Protein AF-L1P0Y5-F1 (afdb_monomer)

Secondary structure (DSSP, 8-state):
----------PPPPEEEE-SS-EEEPPPGGGGGGTT-HHHHHHHHHHHHHHHHH---TTTS---

pLDDT: mean 75.36, std 15.7, range [36.75, 94.38]

Foldseek 3Di:
DDDPPPPPVPDPFDWPDDDPVDTHTDPDPCVVVCPPPPVVVVVVVVVVVVCVVPNDDPVPPPDD

Sequence (64 aa):
MTTKQNKQVQKPLKVQEETPYYILMEPDPSLDLYTDHPYFVEKLARAKETIKRVGLPKKFSSTR

Mean predicted aligned error: 12.13 Å

Structure (mmCIF, N/CA/C/O backbone):
data_AF-L1P0Y5-F1
#
_entry.id   AF-L1P0Y5-F1
#
loop_
_atom_site.group_PDB
_atom_site.id
_atom_site.type_symbol
_atom_site.label_atom_id
_atom_site.label_alt_id
_atom_site.label_comp_id
_atom_site.label_asym_id
_atom_site.label_entity_id
_atom_site.label_seq_id
_atom_site.pdbx_PDB_ins_code
_atom_site.Cartn_x
_atom_site.Cartn_y
_atom_site.Cartn_z
_atom_site.occupancy
_atom_site.B_iso_or_equiv
_atom_site.auth_seq_id
_atom_site.auth_comp_id
_atom_site.auth_asym_id
_atom_site.auth_atom_id
_atom_site.pdbx_PDB_model_num
ATOM 1 N N . MET A 1 1 ? 42.844 5.466 -10.475 1.00 36.75 1 MET A N 1
ATOM 2 C CA . MET A 1 1 ? 42.353 6.848 -10.312 1.00 36.75 1 MET A CA 1
ATOM 3 C C . MET A 1 1 ? 40.842 6.848 -10.499 1.00 36.75 1 MET A C 1
ATOM 5 O O . MET A 1 1 ? 40.378 6.432 -11.550 1.00 36.75 1 MET A O 1
ATOM 9 N N . THR A 1 2 ? 40.149 7.237 -9.424 1.00 41.41 2 THR A N 1
ATOM 10 C CA . THR A 1 2 ? 38.767 7.752 -9.319 1.00 41.41 2 THR A CA 1
ATOM 11 C C . THR A 1 2 ? 37.581 6.883 -9.768 1.00 41.41 2 THR A C 1
ATOM 13 O O . THR A 1 2 ? 37.003 7.028 -10.842 1.00 41.41 2 THR A O 1
ATOM 16 N N . THR A 1 3 ? 37.116 6.066 -8.819 1.00 43.41 3 THR A N 1
ATOM 17 C CA . THR A 1 3 ? 35.751 5.534 -8.728 1.00 43.41 3 THR A CA 1
ATOM 18 C C . THR A 1 3 ? 34.747 6.693 -8.738 1.00 43.41 3 THR A C 1
ATOM 20 O O . THR A 1 3 ? 34.755 7.534 -7.837 1.00 43.41 3 THR A O 1
ATOM 23 N N . LYS A 1 4 ? 33.888 6.768 -9.761 1.00 49.84 4 LYS A N 1
ATOM 24 C CA . LYS A 1 4 ? 32.800 7.754 -9.834 1.00 49.84 4 LYS A CA 1
ATOM 25 C C . LYS A 1 4 ? 31.753 7.403 -8.777 1.00 49.84 4 LYS A C 1
ATOM 27 O O . LYS A 1 4 ? 30.911 6.537 -8.995 1.00 49.84 4 LYS A O 1
ATOM 32 N N . GLN A 1 5 ? 31.821 8.051 -7.617 1.00 50.25 5 GLN A N 1
ATOM 33 C CA . GLN A 1 5 ? 30.726 8.030 -6.656 1.00 50.25 5 GLN A CA 1
A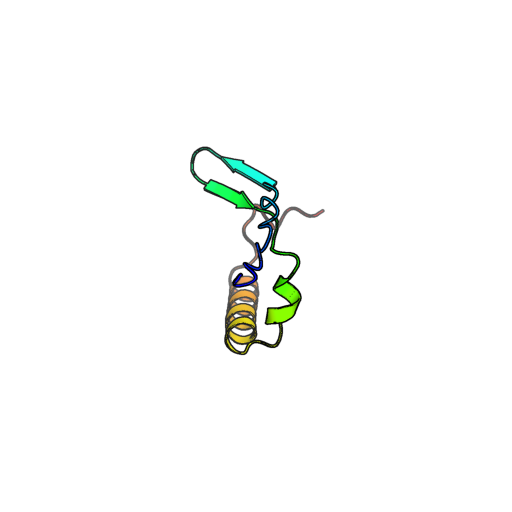TOM 34 C C . GLN A 1 5 ? 29.544 8.776 -7.280 1.00 50.25 5 GLN A C 1
ATOM 36 O O . GLN A 1 5 ? 29.520 10.006 -7.304 1.00 50.25 5 GLN A O 1
ATOM 41 N N . ASN A 1 6 ? 28.565 8.033 -7.798 1.00 47.44 6 ASN A N 1
ATOM 42 C CA . ASN A 1 6 ? 27.227 8.564 -8.016 1.00 47.44 6 ASN A CA 1
ATOM 43 C C . ASN A 1 6 ? 26.670 8.932 -6.638 1.00 47.44 6 ASN A C 1
ATOM 45 O O . ASN A 1 6 ? 26.066 8.106 -5.958 1.00 47.44 6 ASN A O 1
ATOM 49 N N . LYS A 1 7 ? 26.911 10.172 -6.198 1.00 48.34 7 LYS A N 1
ATOM 50 C CA . LYS A 1 7 ? 26.114 10.793 -5.145 1.00 48.34 7 LYS A CA 1
ATOM 51 C C . LYS A 1 7 ? 24.697 10.882 -5.699 1.00 48.34 7 LYS A C 1
ATOM 53 O O . LYS A 1 7 ? 24.357 11.846 -6.379 1.00 48.34 7 LYS A O 1
ATOM 58 N N . GLN A 1 8 ? 23.882 9.861 -5.440 1.00 52.56 8 GLN A N 1
ATOM 59 C CA . GLN A 1 8 ? 22.441 10.040 -5.388 1.00 52.56 8 GLN A CA 1
ATOM 60 C C . GLN A 1 8 ? 22.220 11.145 -4.362 1.00 52.56 8 GLN A C 1
ATOM 62 O O . GLN A 1 8 ? 22.342 10.937 -3.157 1.00 52.56 8 GLN A O 1
ATOM 67 N N . VAL A 1 9 ? 22.012 12.360 -4.859 1.00 50.25 9 VAL A N 1
ATOM 68 C CA . VAL A 1 9 ? 21.528 13.470 -4.058 1.00 50.25 9 VAL A CA 1
ATOM 69 C C . VAL A 1 9 ? 20.137 13.032 -3.624 1.00 50.25 9 VAL A C 1
ATOM 71 O O . VAL A 1 9 ? 19.180 13.178 -4.381 1.00 50.25 9 VAL A O 1
ATOM 74 N N . GLN A 1 10 ? 20.039 12.402 -2.451 1.00 56.47 10 GLN A N 1
ATOM 75 C CA . GLN A 1 10 ? 18.770 12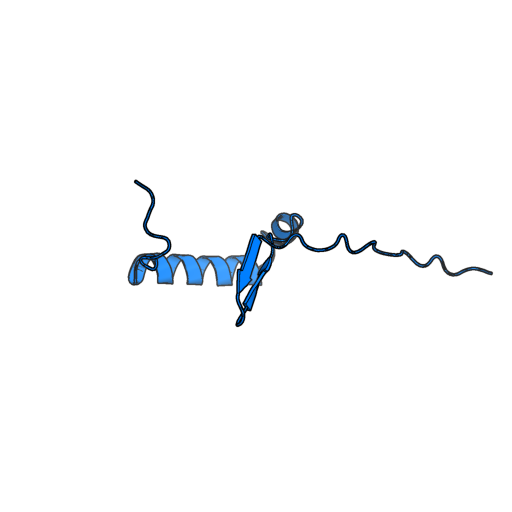.235 -1.760 1.00 56.47 10 GLN A CA 1
ATOM 76 C C . GLN A 1 10 ? 18.250 13.650 -1.548 1.00 56.47 10 GLN A C 1
ATOM 78 O O . GLN A 1 10 ? 18.717 14.375 -0.669 1.00 56.47 10 GLN A O 1
ATOM 83 N N . LYS A 1 11 ? 17.350 14.090 -2.431 1.00 61.88 11 LYS A N 1
ATOM 84 C CA . LYS A 1 11 ? 16.563 15.286 -2.165 1.00 61.88 11 LYS A CA 1
ATOM 85 C C . LYS A 1 11 ? 15.874 15.032 -0.823 1.00 61.88 11 LYS A C 1
ATOM 87 O O . LYS A 1 11 ? 15.318 13.944 -0.658 1.00 61.88 11 LYS A O 1
ATOM 92 N N . PRO A 1 12 ? 15.944 15.966 0.135 1.00 63.44 12 PRO A N 1
ATOM 93 C CA . PRO A 1 12 ? 15.252 15.785 1.399 1.00 63.44 12 PRO A CA 1
ATOM 94 C C . PRO A 1 12 ? 13.766 15.562 1.096 1.00 63.44 12 PRO A C 1
ATOM 96 O O . PRO A 1 12 ? 13.146 16.376 0.410 1.00 63.44 12 PRO A O 1
ATOM 99 N N . LEU A 1 13 ? 13.238 14.414 1.533 1.00 69.56 13 LEU A N 1
ATOM 100 C CA . LEU A 1 13 ? 11.821 14.082 1.413 1.00 69.56 13 LEU A CA 1
ATOM 101 C C . LEU A 1 13 ? 11.025 15.193 2.095 1.00 69.56 13 LEU A C 1
ATOM 103 O O . LEU A 1 13 ? 11.282 15.540 3.249 1.00 69.56 13 LEU A O 1
ATOM 107 N N . LYS A 1 14 ? 10.098 15.796 1.355 1.00 77.94 14 LYS A N 1
ATOM 108 C CA . LYS A 1 14 ? 9.317 16.919 1.856 1.00 77.94 14 LYS A CA 1
ATOM 109 C C . LYS A 1 14 ? 8.300 16.402 2.869 1.00 77.94 14 LYS A C 1
ATOM 111 O O . LYS A 1 14 ? 7.582 15.443 2.600 1.00 77.94 14 LYS A O 1
ATOM 116 N N . VAL A 1 15 ? 8.267 17.012 4.047 1.00 81.06 15 VAL A N 1
ATOM 117 C CA . VAL A 1 15 ? 7.339 16.638 5.119 1.00 81.06 15 VAL A CA 1
ATOM 118 C C . VAL A 1 15 ? 5.967 17.248 4.821 1.00 81.06 15 VAL A C 1
ATOM 120 O O . VAL A 1 15 ? 5.871 18.448 4.569 1.00 81.06 15 VAL A O 1
ATOM 123 N N . GLN A 1 16 ? 4.920 16.420 4.817 1.00 81.88 16 GLN A N 1
ATOM 124 C CA . GLN A 1 16 ? 3.524 16.862 4.717 1.00 81.88 16 GLN A CA 1
ATOM 125 C C . GLN A 1 16 ? 2.947 17.207 6.089 1.00 81.88 16 GLN A C 1
ATOM 127 O O . GLN A 1 16 ? 2.252 18.208 6.227 1.00 81.88 16 GLN A O 1
ATOM 132 N N . GLU A 1 17 ? 3.229 16.380 7.096 1.00 83.62 17 GLU A N 1
ATOM 133 C CA . GLU A 1 17 ? 2.715 16.551 8.452 1.00 83.62 17 GLU A CA 1
ATOM 134 C C . GLU A 1 17 ? 3.744 16.032 9.454 1.00 83.62 17 GLU A C 1
ATOM 136 O O . GLU A 1 17 ? 4.347 14.980 9.252 1.00 83.62 17 GLU A O 1
ATOM 141 N N . GLU A 1 18 ? 3.936 16.753 10.550 1.00 84.75 18 GLU A N 1
ATOM 142 C CA . GLU A 1 18 ? 4.800 16.329 11.643 1.00 84.75 18 GLU A CA 1
ATOM 143 C C . GLU A 1 18 ? 4.003 16.362 12.942 1.00 84.75 18 GLU A C 1
ATOM 145 O O . GLU A 1 18 ? 3.400 17.372 13.306 1.00 84.75 18 GLU A O 1
ATOM 150 N N . THR A 1 19 ? 3.983 15.230 13.633 1.00 85.44 19 THR A N 1
ATOM 151 C CA . THR A 1 19 ? 3.397 15.087 14.964 1.00 85.44 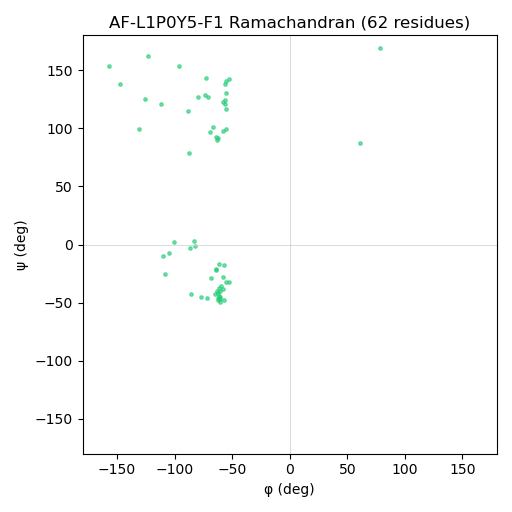19 THR A CA 1
ATOM 152 C C . THR A 1 19 ? 4.470 14.558 15.915 1.00 85.44 19 THR A C 1
ATOM 154 O O . THR A 1 19 ? 5.439 13.948 15.460 1.00 85.44 19 THR A O 1
ATOM 157 N N . PRO A 1 20 ? 4.297 14.682 17.243 1.00 92.06 20 PRO A N 1
ATOM 158 C CA . PRO A 1 20 ? 5.246 14.113 18.205 1.00 92.06 20 PRO A CA 1
ATOM 159 C C . PRO A 1 20 ? 5.464 12.597 18.072 1.00 92.06 20 PRO A C 1
ATOM 161 O O . PRO A 1 20 ? 6.433 12.070 18.609 1.00 92.06 20 PRO A O 1
ATOM 164 N N . TYR A 1 21 ? 4.554 11.886 17.397 1.00 88.94 21 TYR A N 1
ATOM 165 C CA . TYR A 1 21 ? 4.564 10.426 17.297 1.00 88.94 21 TYR A CA 1
ATOM 166 C C . TYR A 1 21 ? 4.957 9.910 15.910 1.00 88.94 21 TYR A C 1
ATOM 168 O O . TYR A 1 21 ? 5.409 8.772 15.794 1.00 88.94 21 TYR A O 1
ATOM 176 N N . TYR A 1 22 ? 4.756 10.702 14.854 1.00 84.06 22 TYR A N 1
ATOM 177 C CA . TYR A 1 22 ? 5.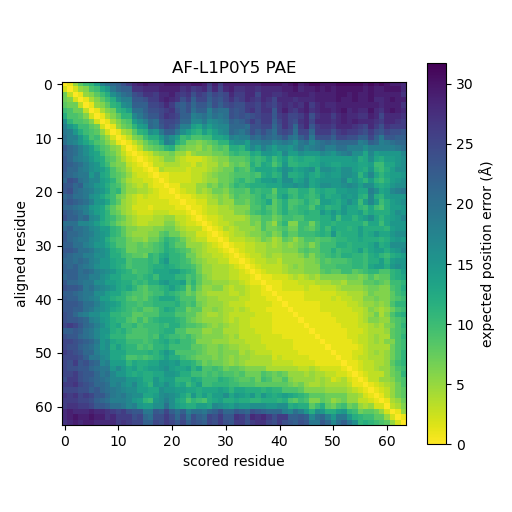062 10.307 13.481 1.00 84.06 22 TYR A CA 1
ATOM 178 C C . TYR A 1 22 ? 5.282 11.513 12.565 1.00 84.06 22 TYR A C 1
ATOM 180 O O . TYR A 1 22 ? 4.692 12.576 12.760 1.00 84.06 22 TYR A O 1
ATOM 188 N N . ILE A 1 23 ? 6.071 11.290 11.511 1.00 84.06 23 ILE A N 1
ATOM 189 C CA . ILE A 1 23 ? 6.285 12.228 10.407 1.00 84.06 23 ILE A CA 1
ATOM 190 C C . ILE A 1 23 ? 5.651 11.628 9.152 1.00 84.06 23 ILE A C 1
ATOM 192 O O . ILE A 1 23 ? 6.010 10.529 8.724 1.00 84.06 23 ILE A O 1
ATOM 196 N N . LEU A 1 24 ? 4.695 12.341 8.570 1.00 83.69 24 LEU A N 1
ATOM 197 C CA . LEU A 1 24 ? 4.106 12.030 7.278 1.00 83.69 24 LEU A CA 1
ATOM 198 C C . LEU A 1 24 ? 4.941 12.716 6.190 1.00 83.69 24 LEU A C 1
ATOM 200 O O . LEU A 1 24 ? 5.007 13.944 6.126 1.00 83.69 24 LEU A O 1
ATOM 204 N N . MET A 1 25 ? 5.588 11.930 5.334 1.00 85.31 25 MET A N 1
ATOM 205 C CA . MET A 1 25 ? 6.366 12.446 4.203 1.00 85.31 25 MET A CA 1
ATOM 206 C C . MET A 1 25 ? 5.537 12.437 2.920 1.00 85.31 25 MET A C 1
ATOM 208 O O . MET A 1 25 ? 4.634 11.612 2.763 1.00 85.31 25 MET A O 1
ATOM 212 N N . GLU A 1 26 ? 5.871 13.329 1.986 1.00 81.44 26 GLU A N 1
ATOM 213 C CA . GLU A 1 26 ? 5.367 13.248 0.619 1.00 81.44 26 GLU A CA 1
ATOM 214 C C . GLU A 1 26 ? 5.714 11.872 0.020 1.00 81.44 26 GLU A C 1
ATOM 216 O O . GLU A 1 26 ? 6.829 11.373 0.225 1.00 81.44 26 GLU A O 1
ATOM 221 N N . PRO A 1 27 ? 4.775 11.243 -0.712 1.00 76.06 27 PRO A N 1
ATOM 222 C CA . PRO A 1 27 ? 5.061 10.018 -1.444 1.00 76.06 27 PRO A CA 1
ATOM 223 C C . PRO A 1 27 ? 6.243 10.226 -2.394 1.00 76.06 27 PRO A C 1
ATOM 225 O O . PRO A 1 27 ? 6.349 11.276 -3.029 1.00 76.06 27 PRO A O 1
ATOM 228 N N . ASP A 1 28 ? 7.117 9.224 -2.512 1.00 77.06 28 ASP A N 1
ATOM 229 C CA . ASP A 1 28 ? 8.211 9.267 -3.486 1.00 77.06 28 ASP A CA 1
ATOM 230 C C . ASP A 1 28 ? 7.616 9.439 -4.895 1.00 77.06 28 ASP A C 1
ATOM 232 O O . ASP A 1 28 ? 6.812 8.602 -5.308 1.00 77.06 28 ASP A O 1
ATOM 236 N N . PRO A 1 29 ? 7.984 10.488 -5.655 1.00 75.00 29 PRO A N 1
ATOM 237 C CA . PRO A 1 29 ? 7.473 10.695 -7.011 1.00 75.00 29 PRO A CA 1
ATOM 238 C C . PRO A 1 29 ? 7.850 9.556 -7.968 1.00 75.00 29 PRO A C 1
ATOM 240 O O . PRO A 1 29 ? 7.252 9.408 -9.027 1.00 75.00 29 PRO A O 1
ATOM 243 N N . SER A 1 30 ? 8.829 8.733 -7.596 1.00 78.44 30 SER A N 1
ATOM 244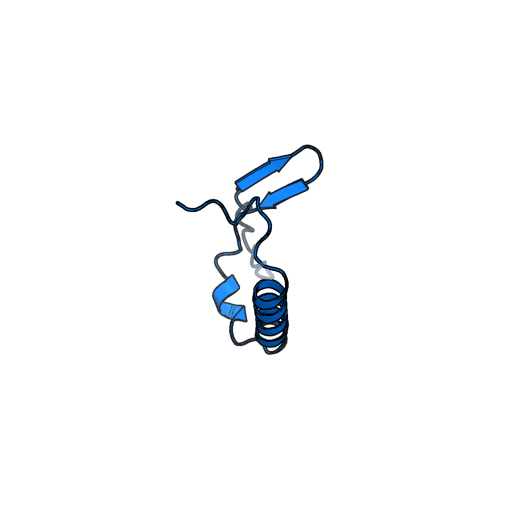 C CA . SER A 1 30 ? 9.254 7.549 -8.337 1.00 78.44 30 SER A CA 1
ATOM 245 C C . SER A 1 30 ? 8.385 6.321 -8.040 1.00 78.44 30 SER A C 1
ATOM 247 O O . SER A 1 30 ? 8.683 5.246 -8.559 1.00 78.44 30 SER A O 1
ATOM 249 N N . LEU A 1 31 ? 7.326 6.441 -7.218 1.00 72.75 31 LEU A N 1
ATOM 250 C CA . LEU A 1 31 ? 6.432 5.323 -6.882 1.00 72.75 31 LEU A CA 1
ATOM 251 C C . LEU A 1 31 ? 5.838 4.663 -8.129 1.00 72.75 31 LEU A C 1
ATOM 253 O O . LEU A 1 31 ? 5.628 3.451 -8.134 1.00 72.75 31 LEU A O 1
ATOM 257 N N . ASP A 1 32 ? 5.607 5.453 -9.178 1.00 76.81 32 ASP A N 1
ATOM 258 C CA . ASP A 1 32 ? 5.052 4.985 -10.446 1.00 76.81 32 ASP A CA 1
ATOM 259 C C . ASP A 1 32 ? 5.913 3.885 -11.083 1.00 76.81 32 ASP A C 1
ATOM 261 O O . ASP A 1 32 ? 5.373 2.988 -11.723 1.00 76.81 32 ASP A O 1
ATOM 265 N N . LEU A 1 33 ? 7.227 3.860 -10.824 1.00 78.62 33 LEU A N 1
ATOM 266 C CA . LEU A 1 33 ? 8.133 2.801 -11.294 1.00 78.62 33 LEU A CA 1
ATOM 267 C C . LEU A 1 33 ? 7.811 1.423 -10.700 1.00 78.62 33 LEU A C 1
ATOM 269 O O . LEU A 1 33 ? 8.218 0.401 -11.249 1.00 78.62 33 LEU A O 1
ATOM 273 N N . TYR A 1 34 ? 7.105 1.385 -9.571 1.00 76.19 34 TYR A N 1
ATOM 274 C CA . TYR A 1 34 ? 6.744 0.153 -8.875 1.00 76.19 34 TYR A CA 1
ATOM 275 C C . TYR A 1 34 ? 5.303 -0.280 -9.144 1.00 76.19 34 TYR A C 1
ATOM 277 O O . TYR A 1 34 ? 4.874 -1.291 -8.590 1.00 76.19 34 TYR A O 1
ATOM 285 N N . THR A 1 35 ? 4.555 0.439 -9.988 1.00 78.06 35 THR A N 1
ATOM 286 C CA . THR A 1 35 ? 3.158 0.096 -10.305 1.00 78.06 35 THR A CA 1
ATOM 287 C C . THR A 1 35 ? 3.020 -1.294 -10.921 1.00 78.06 35 THR A C 1
ATOM 289 O O . THR A 1 35 ? 2.096 -2.017 -10.553 1.00 78.06 35 THR A O 1
ATOM 292 N N . ASP A 1 36 ? 3.986 -1.706 -11.745 1.00 81.56 36 ASP A N 1
ATOM 293 C CA . ASP A 1 36 ? 4.032 -3.036 -12.368 1.00 81.56 36 ASP A CA 1
ATOM 294 C C . ASP A 1 36 ? 4.709 -4.103 -11.490 1.00 81.56 36 ASP A C 1
ATOM 296 O O . ASP A 1 36 ? 4.770 -5.281 -11.850 1.00 81.56 36 ASP A O 1
ATOM 300 N N . HIS A 1 37 ? 5.233 -3.725 -10.320 1.00 85.94 37 HIS A N 1
ATOM 301 C CA . HIS A 1 37 ? 5.895 -4.674 -9.438 1.00 85.94 37 HIS A CA 1
ATOM 302 C C . HIS A 1 37 ? 4.850 -5.623 -8.821 1.00 85.94 37 HIS A C 1
ATOM 304 O O . HIS A 1 37 ? 3.902 -5.158 -8.179 1.00 85.94 37 HIS A O 1
ATOM 310 N N . PRO A 1 38 ? 5.014 -6.956 -8.926 1.00 84.69 38 PRO A N 1
ATOM 311 C CA . PRO A 1 38 ? 3.964 -7.916 -8.568 1.00 84.69 38 PRO A CA 1
ATOM 312 C C . PRO A 1 38 ? 3.500 -7.779 -7.112 1.00 84.69 38 PRO A C 1
ATOM 314 O O . PRO A 1 38 ? 2.305 -7.809 -6.822 1.00 84.69 38 PRO A O 1
ATOM 317 N N . TYR A 1 39 ? 4.434 -7.511 -6.194 1.00 86.12 39 TYR A N 1
ATOM 318 C CA . TYR A 1 39 ? 4.108 -7.282 -4.785 1.00 86.12 39 TYR A CA 1
ATOM 319 C C . TYR A 1 39 ? 3.334 -5.983 -4.533 1.00 86.12 39 TYR A C 1
ATOM 321 O O . TYR A 1 39 ? 2.594 -5.893 -3.553 1.00 86.12 39 TYR A O 1
ATOM 329 N N . PHE A 1 40 ? 3.523 -4.957 -5.366 1.00 85.31 40 PHE A N 1
ATOM 330 C CA . PHE A 1 40 ? 2.780 -3.707 -5.237 1.00 85.31 40 PHE A CA 1
ATOM 331 C C . PHE A 1 40 ? 1.328 -3.912 -5.670 1.00 85.31 40 PHE A C 1
ATOM 333 O O . PHE A 1 40 ? 0.415 -3.553 -4.927 1.00 85.31 40 PHE A O 1
ATOM 340 N N . VAL A 1 41 ? 1.117 -4.581 -6.808 1.00 86.12 41 VAL A N 1
ATOM 341 C CA . VAL A 1 41 ? -0.215 -4.919 -7.331 1.00 86.12 41 VAL A CA 1
ATOM 342 C C . VAL A 1 41 ? -1.019 -5.742 -6.322 1.00 86.12 41 VAL A C 1
ATOM 344 O O . VAL A 1 41 ? -2.160 -5.390 -6.016 1.00 86.12 41 VAL A O 1
ATOM 347 N N . GLU A 1 42 ? -0.426 -6.791 -5.746 1.00 91.12 42 GLU A N 1
ATOM 348 C CA . GLU A 1 42 ? -1.098 -7.646 -4.759 1.00 91.12 42 GLU A CA 1
ATOM 349 C C . GLU A 1 42 ? -1.489 -6.865 -3.493 1.00 91.12 42 GLU A C 1
ATOM 351 O O . GLU A 1 42 ? -2.639 -6.912 -3.040 1.00 91.12 42 GLU A O 1
ATOM 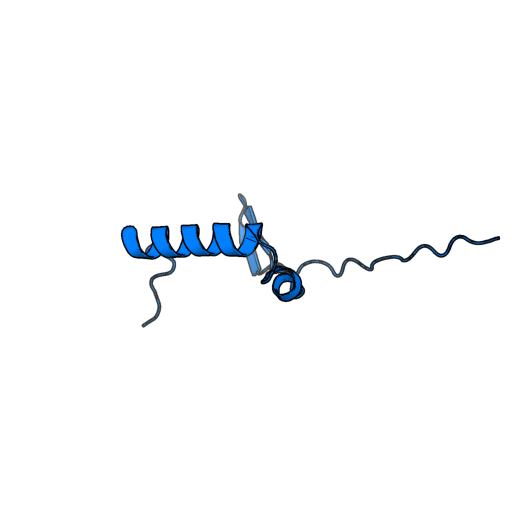356 N N . LYS A 1 43 ? -0.554 -6.084 -2.936 1.00 90.06 43 LYS A N 1
ATOM 357 C CA . LYS A 1 43 ? -0.815 -5.267 -1.742 1.00 90.06 43 LYS A CA 1
ATOM 358 C C . LYS A 1 43 ? -1.879 -4.207 -2.004 1.00 90.06 43 LYS A C 1
ATOM 360 O O . LYS A 1 43 ? -2.742 -3.989 -1.152 1.00 90.06 43 LYS A O 1
ATOM 365 N N . LEU A 1 44 ? -1.852 -3.583 -3.180 1.00 88.06 44 LEU A N 1
ATOM 366 C CA . LEU A 1 44 ? -2.845 -2.599 -3.589 1.00 88.06 44 LEU A CA 1
ATOM 367 C C . LEU A 1 44 ? -4.233 -3.235 -3.731 1.00 88.06 44 LEU A C 1
ATOM 369 O O . LEU A 1 44 ? -5.215 -2.657 -3.263 1.00 88.06 44 LEU A O 1
ATOM 373 N N . ALA A 1 45 ? -4.328 -4.427 -4.327 1.00 91.00 45 ALA A N 1
ATOM 374 C CA . ALA A 1 45 ? -5.584 -5.164 -4.446 1.00 91.00 45 ALA A CA 1
ATOM 375 C C . ALA A 1 45 ? -6.178 -5.489 -3.066 1.00 91.00 45 ALA A C 1
ATOM 377 O O . ALA A 1 45 ? -7.344 -5.182 -2.808 1.00 91.00 45 ALA A O 1
ATOM 378 N N . ARG A 1 46 ? -5.357 -5.999 -2.140 1.00 92.62 46 ARG A N 1
ATOM 379 C CA . ARG A 1 46 ? -5.777 -6.303 -0.763 1.00 92.62 46 ARG A CA 1
ATOM 380 C C . ARG A 1 46 ? -6.225 -5.059 0.006 1.00 92.62 46 ARG A C 1
ATOM 382 O O . ARG A 1 46 ? -7.222 -5.099 0.731 1.00 92.62 46 ARG A O 1
ATOM 389 N N . ALA A 1 47 ? -5.510 -3.945 -0.149 1.00 89.94 47 ALA A N 1
ATOM 390 C CA . ALA A 1 47 ? -5.886 -2.676 0.466 1.00 89.94 47 ALA A CA 1
ATOM 391 C C . ALA A 1 47 ? -7.244 -2.183 -0.060 1.00 89.94 47 ALA A C 1
ATOM 393 O O . ALA A 1 47 ? -8.115 -1.831 0.735 1.00 89.94 47 ALA A O 1
ATOM 394 N N . LYS A 1 48 ? -7.463 -2.233 -1.382 1.00 89.75 48 LYS A N 1
ATOM 395 C CA . LYS A 1 48 ? -8.742 -1.870 -2.016 1.00 89.75 48 LYS A CA 1
ATOM 396 C C . LYS A 1 48 ? -9.897 -2.742 -1.526 1.00 89.75 48 LYS A C 1
ATOM 398 O O . LYS A 1 48 ? -10.955 -2.211 -1.195 1.00 89.75 48 LYS A O 1
ATOM 403 N N . GLU A 1 49 ? -9.703 -4.056 -1.443 1.00 94.38 49 GLU A N 1
ATOM 404 C CA . GLU A 1 49 ? -10.720 -4.980 -0.929 1.00 94.38 49 GLU A CA 1
ATOM 405 C C . GLU A 1 49 ? -11.071 -4.670 0.531 1.00 94.38 49 GLU A C 1
ATOM 407 O O . GLU A 1 49 ? -12.247 -4.582 0.890 1.00 94.38 49 GLU A O 1
ATOM 412 N N . THR A 1 50 ? -10.053 -4.424 1.359 1.00 91.88 50 THR A N 1
ATOM 413 C CA . THR A 1 50 ? -10.241 -4.064 2.768 1.00 91.88 50 THR A CA 1
ATOM 414 C C . THR A 1 50 ? -11.046 -2.776 2.889 1.00 91.88 50 THR A C 1
ATOM 416 O O . THR A 1 50 ? -12.058 -2.763 3.584 1.00 91.88 50 THR A O 1
ATOM 419 N N . ILE A 1 51 ? -10.665 -1.721 2.161 1.00 89.56 51 ILE A N 1
ATOM 420 C CA . ILE A 1 51 ? -11.378 -0.435 2.158 1.00 89.56 51 ILE A CA 1
ATOM 421 C C . ILE A 1 51 ? -12.821 -0.608 1.671 1.00 89.56 51 ILE A C 1
ATOM 423 O O . ILE A 1 51 ? -13.732 -0.033 2.260 1.00 89.56 51 ILE A O 1
ATOM 427 N N . LYS A 1 52 ? -13.062 -1.432 0.644 1.00 89.56 52 LYS A N 1
ATOM 428 C CA . LYS A 1 52 ? -14.421 -1.740 0.174 1.00 89.56 52 LYS A CA 1
ATOM 429 C C . LYS A 1 52 ? -15.260 -2.418 1.260 1.00 89.56 52 LYS A C 1
ATOM 431 O O . LYS A 1 52 ? -16.452 -2.146 1.363 1.00 89.56 52 LYS A O 1
ATOM 436 N N . ARG A 1 53 ? -14.651 -3.298 2.060 1.00 91.62 53 ARG A N 1
ATOM 437 C CA . ARG A 1 53 ? -15.328 -4.055 3.119 1.00 91.62 53 ARG A CA 1
ATOM 438 C C . ARG A 1 53 ? -15.601 -3.226 4.373 1.00 91.62 53 ARG A C 1
ATOM 440 O O . ARG A 1 53 ? -16.681 -3.349 4.940 1.00 91.62 53 ARG A O 1
ATOM 447 N N . VAL A 1 54 ? -14.623 -2.451 4.839 1.00 90.38 54 VAL A N 1
ATOM 448 C CA . VAL A 1 54 ? -14.690 -1.758 6.144 1.00 90.38 54 VAL A CA 1
ATOM 449 C C . VAL A 1 54 ? -14.947 -0.255 6.025 1.00 90.38 54 VAL A C 1
ATOM 451 O O . VAL A 1 54 ? -15.181 0.407 7.032 1.00 90.38 54 VAL A O 1
ATOM 454 N N . GLY A 1 55 ? -14.934 0.277 4.802 1.00 84.81 55 GLY A N 1
ATOM 455 C CA . GLY A 1 55 ? -15.028 1.703 4.525 1.00 84.81 55 GLY A CA 1
ATOM 456 C C . GLY A 1 55 ? -13.709 2.441 4.752 1.00 84.81 55 GLY A C 1
ATOM 457 O O . GLY A 1 5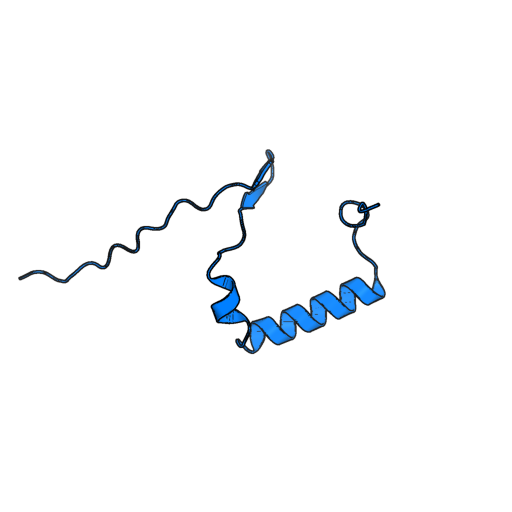5 ? -12.743 1.918 5.314 1.00 84.81 55 GLY A O 1
ATOM 458 N N . LEU A 1 56 ? -13.663 3.693 4.300 1.00 84.31 56 LEU A N 1
ATOM 459 C CA . LEU A 1 56 ? -12.558 4.587 4.630 1.00 84.31 56 LEU A CA 1
ATOM 460 C C . LEU A 1 56 ? -12.663 5.022 6.101 1.00 84.31 56 LEU A C 1
ATOM 462 O O . LEU A 1 56 ? -13.766 5.281 6.590 1.00 84.31 56 LEU A O 1
ATOM 466 N N . PRO A 1 57 ? -11.531 5.165 6.813 1.00 79.00 57 PRO A N 1
ATOM 467 C CA . PRO A 1 57 ? -11.521 5.801 8.124 1.00 79.00 57 PRO A CA 1
ATOM 468 C C . PRO A 1 57 ? -12.189 7.179 8.067 1.00 79.00 57 PRO A C 1
ATOM 470 O O . PRO A 1 57 ? -11.973 7.923 7.113 1.00 79.00 57 PRO A O 1
ATOM 473 N N . LYS A 1 58 ? -12.933 7.563 9.114 1.00 77.94 58 LYS A N 1
ATOM 474 C CA . LYS A 1 58 ? -13.672 8.844 9.164 1.00 77.94 58 LYS A CA 1
ATOM 475 C C . LYS A 1 58 ? -12.808 10.075 8.852 1.00 77.94 58 LYS A C 1
ATOM 477 O O . LYS A 1 58 ? -13.279 11.025 8.241 1.00 77.94 58 LYS A O 1
ATOM 482 N N . LYS A 1 59 ? -11.525 10.026 9.224 1.00 71.81 59 LYS A N 1
ATOM 483 C CA . LYS A 1 59 ? -10.530 11.070 8.922 1.00 71.81 59 LYS A CA 1
ATOM 484 C C . LYS A 1 59 ? -10.239 11.254 7.425 1.00 71.81 59 LYS A C 1
ATOM 486 O O . LYS A 1 59 ? -9.787 12.315 7.028 1.00 71.81 59 LYS A O 1
ATOM 491 N N . PHE A 1 60 ? -10.516 10.240 6.607 1.00 67.94 60 PHE A N 1
ATOM 492 C CA . PHE A 1 60 ? -10.341 10.251 5.152 1.00 67.94 60 PHE A CA 1
ATOM 493 C C . PHE A 1 60 ? -11.672 10.248 4.388 1.00 67.94 60 PHE A C 1
ATOM 495 O O . PHE A 1 60 ? -11.678 10.450 3.180 1.00 67.94 60 PHE A O 1
ATOM 502 N N . SER A 1 61 ? -12.804 10.032 5.067 1.00 65.19 61 SER A N 1
ATOM 503 C CA . SER A 1 61 ? -14.136 10.093 4.452 1.00 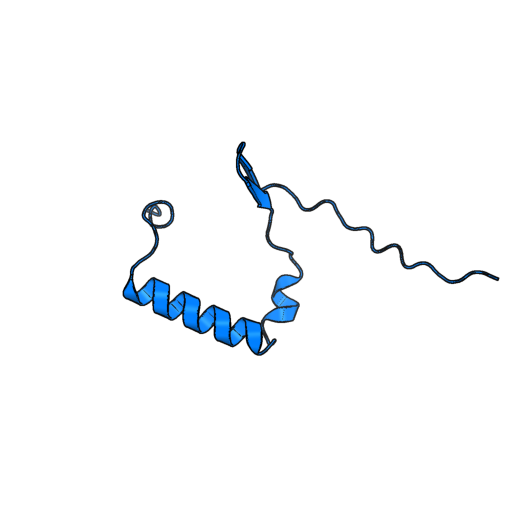65.19 61 SER A CA 1
ATOM 504 C C . SER A 1 61 ? -14.685 11.521 4.330 1.00 65.19 61 SER A C 1
ATOM 506 O O . SER A 1 61 ? -15.798 11.700 3.846 1.00 65.19 61 SER A O 1
ATOM 508 N N . SER A 1 62 ? -13.952 12.536 4.805 1.00 53.88 62 SER A N 1
ATOM 509 C CA . SER A 1 62 ? -14.359 13.941 4.716 1.00 53.88 62 SER A CA 1
ATOM 510 C C . SER A 1 62 ? -13.893 14.558 3.400 1.00 53.88 62 SER A C 1
ATOM 512 O O . SER A 1 62 ? -12.915 15.296 3.352 1.00 53.88 62 SER A O 1
ATOM 514 N N . THR A 1 63 ? -14.622 14.259 2.334 1.00 53.88 63 THR A N 1
ATOM 515 C CA . THR A 1 63 ? -14.713 15.118 1.150 1.00 53.88 63 THR A CA 1
ATOM 516 C C . THR A 1 63 ? -16.197 15.273 0.833 1.00 53.88 63 THR A C 1
ATOM 518 O O . THR A 1 63 ? -16.841 14.363 0.315 1.00 53.88 63 THR A O 1
A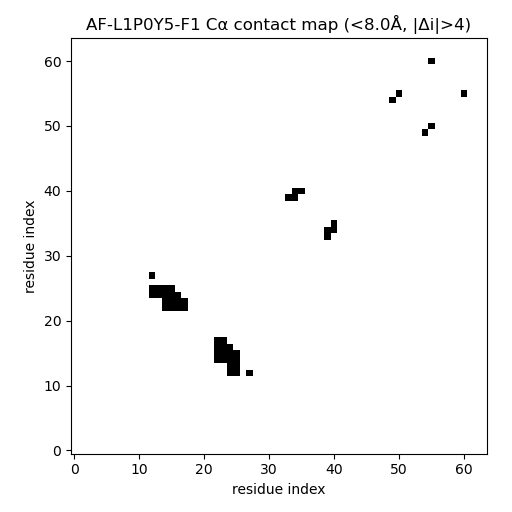TOM 521 N N . ARG A 1 64 ? -16.755 16.403 1.269 1.00 39.59 64 ARG A N 1
ATOM 522 C CA . ARG A 1 64 ? -17.932 17.015 0.653 1.00 39.59 64 ARG A CA 1
ATOM 523 C C . ARG A 1 64 ? -17.433 18.074 -0.310 1.00 39.59 64 ARG A C 1
ATOM 525 O O . ARG A 1 64 ? -16.443 18.739 0.067 1.00 39.59 64 ARG A O 1
#

Radius of gyration: 17.85 Å; Cα contacts (8 Å, |Δi|>4): 25; chains: 1; bounding box: 60×25×31 Å

Solvent-accessible surface area (backbone atoms only — not comparable to full-atom values): 4326 Å² total; per-residue (Å²): 138,80,84,82,76,79,74,75,77,76,69,78,75,53,71,74,44,80,53,102,87,50,73,42,60,54,77,66,88,67,52,70,78,43,60,82,37,70,72,47,47,53,52,51,52,53,50,52,52,47,37,73,73,74,45,68,57,74,91,73,60,76,74,130